Protein AF-A0A2H5DW37-F1 (afdb_monomer)

Mean predicted aligned error: 11.39 Å

Structure (mmCIF, N/CA/C/O backbone):
data_AF-A0A2H5DW37-F1
#
_entry.id   AF-A0A2H5DW37-F1
#
loop_
_atom_site.group_PDB
_atom_site.id
_atom_site.type_symbol
_atom_site.label_atom_id
_atom_site.label_alt_id
_atom_site.label_comp_id
_atom_site.label_asym_id
_atom_site.label_entity_id
_atom_site.label_seq_id
_atom_site.pdbx_PDB_ins_code
_atom_site.Cartn_x
_atom_site.Cartn_y
_atom_site.Cartn_z
_atom_site.occupancy
_atom_site.B_iso_or_equiv
_atom_site.auth_seq_id
_atom_site.auth_comp_id
_atom_site.auth_asym_id
_atom_site.auth_atom_id
_atom_site.pdbx_PDB_model_num
ATOM 1 N N . MET A 1 1 ? -8.366 -35.585 32.667 1.00 35.00 1 MET A N 1
ATOM 2 C CA . MET A 1 1 ? -6.962 -35.376 32.247 1.00 35.00 1 MET A CA 1
ATOM 3 C C . MET A 1 1 ? -6.955 -34.537 30.977 1.00 35.00 1 MET A C 1
ATOM 5 O O . MET A 1 1 ? -7.855 -34.702 30.165 1.00 35.00 1 MET A O 1
ATOM 9 N N . ALA A 1 2 ? -6.031 -33.582 30.880 1.00 37.28 2 ALA A N 1
ATOM 10 C CA . ALA A 1 2 ? -6.055 -32.453 29.951 1.00 37.28 2 ALA A CA 1
ATOM 11 C C . ALA A 1 2 ? -5.085 -32.602 28.758 1.00 37.28 2 ALA A C 1
ATOM 13 O O . ALA A 1 2 ? -3.970 -33.076 28.945 1.00 37.28 2 ALA A O 1
ATOM 14 N N . GLY A 1 3 ? -5.498 -32.060 27.600 1.00 38.22 3 GLY A N 1
ATOM 15 C CA . GLY A 1 3 ? -4.658 -31.397 26.581 1.00 38.22 3 GLY A CA 1
ATOM 16 C C . GLY A 1 3 ? -4.271 -32.194 25.316 1.00 38.22 3 GLY A C 1
ATOM 17 O O . GLY A 1 3 ? -4.272 -33.421 25.363 1.00 38.22 3 GLY A O 1
ATOM 18 N N . PRO A 1 4 ? -3.878 -31.526 24.199 1.00 44.66 4 PRO A N 1
ATOM 19 C CA . PRO A 1 4 ? -3.840 -30.076 23.948 1.00 44.66 4 PRO A CA 1
ATOM 20 C C . PRO A 1 4 ? -4.643 -29.606 22.709 1.00 44.66 4 PRO A C 1
ATOM 22 O O . PRO A 1 4 ? -4.903 -30.342 21.758 1.00 44.66 4 PRO A O 1
ATOM 25 N N . GLY A 1 5 ? -5.031 -28.328 22.743 1.00 39.31 5 GLY A N 1
ATOM 26 C CA . GLY A 1 5 ? -5.801 -27.643 21.710 1.00 39.31 5 GLY A CA 1
ATOM 27 C C . GLY A 1 5 ? -5.017 -27.359 20.428 1.00 39.31 5 GLY A C 1
ATOM 28 O O . GLY A 1 5 ? -3.868 -26.924 20.454 1.00 39.31 5 GLY A O 1
ATOM 29 N N . ARG A 1 6 ? -5.687 -27.551 19.290 1.00 39.88 6 ARG A N 1
ATOM 30 C CA . ARG A 1 6 ? -5.244 -27.054 17.985 1.00 39.88 6 ARG A CA 1
ATOM 31 C C . ARG A 1 6 ? -5.698 -25.604 17.842 1.00 39.88 6 ARG A C 1
ATOM 33 O O . ARG A 1 6 ? -6.823 -25.332 17.434 1.00 39.88 6 ARG A O 1
ATOM 40 N N . GLY A 1 7 ? -4.822 -24.689 18.251 1.00 36.25 7 GLY A N 1
ATOM 41 C CA . GLY A 1 7 ? -4.940 -23.267 17.947 1.00 36.25 7 GLY A CA 1
ATOM 42 C C . GLY A 1 7 ? -4.937 -23.052 16.434 1.00 36.25 7 GLY A C 1
ATOM 43 O O . GLY A 1 7 ? -4.121 -23.633 15.721 1.00 36.25 7 GLY A O 1
ATOM 44 N N . GLY A 1 8 ? -5.902 -22.263 15.964 1.00 38.03 8 GLY A N 1
ATOM 45 C CA . GLY A 1 8 ? -6.106 -21.942 14.559 1.00 38.03 8 GLY A CA 1
ATOM 46 C C . GLY A 1 8 ? -4.859 -21.346 13.917 1.00 38.03 8 GLY A C 1
ATOM 47 O O . GLY A 1 8 ? -4.285 -20.383 14.424 1.00 38.03 8 GLY A O 1
ATOM 48 N N . GLY A 1 9 ? -4.477 -21.926 12.781 1.00 40.41 9 GLY A N 1
ATOM 49 C CA . GLY A 1 9 ? -3.470 -21.388 11.885 1.00 40.41 9 GLY A CA 1
ATOM 50 C C . GLY A 1 9 ? -3.943 -20.063 11.305 1.00 40.41 9 GLY A C 1
ATOM 51 O O . GLY A 1 9 ? -4.565 -20.024 10.247 1.00 40.41 9 GLY A O 1
ATOM 52 N N . TYR A 1 10 ? -3.633 -18.967 11.993 1.00 43.62 10 TYR A N 1
ATOM 53 C CA . TYR A 1 10 ? -3.451 -17.707 11.298 1.00 43.62 10 TYR A CA 1
ATOM 54 C C . TYR A 1 10 ? -2.160 -17.859 10.511 1.00 43.62 10 TYR A C 1
ATOM 56 O O . TYR A 1 10 ? -1.079 -17.831 11.088 1.00 43.62 10 TYR A O 1
ATOM 64 N N . LEU A 1 11 ? -2.334 -18.145 9.219 1.00 38.72 11 LEU A N 1
ATOM 65 C CA . LEU A 1 11 ? -1.384 -17.913 8.140 1.00 38.72 11 LEU A CA 1
ATOM 66 C C . LEU A 1 11 ? -0.176 -17.112 8.621 1.00 38.72 11 LEU A C 1
ATOM 68 O O . LEU A 1 11 ? -0.267 -15.901 8.836 1.00 38.72 11 LEU A O 1
ATOM 72 N N . ASP A 1 12 ? 0.939 -17.815 8.766 1.00 40.75 12 ASP A N 1
ATOM 73 C CA . ASP A 1 12 ? 2.253 -17.231 8.963 1.00 40.75 12 ASP A CA 1
ATOM 74 C C . ASP A 1 12 ? 2.656 -16.580 7.629 1.00 40.75 12 ASP A C 1
ATOM 76 O O . ASP A 1 12 ? 3.515 -17.057 6.889 1.00 40.75 12 ASP A O 1
ATOM 80 N N . VAL A 1 13 ? 1.942 -15.514 7.240 1.00 45.75 13 VAL A N 1
ATOM 81 C CA . VAL A 1 13 ? 2.363 -14.621 6.163 1.00 45.75 13 VAL A CA 1
ATOM 82 C C . VAL A 1 13 ? 3.530 -13.846 6.740 1.00 45.75 13 VAL A C 1
ATOM 84 O O . VAL A 1 13 ? 3.374 -12.700 7.151 1.00 45.75 13 VAL A O 1
ATOM 87 N N . TYR A 1 14 ? 4.690 -14.493 6.834 1.00 43.00 14 TYR A N 1
ATOM 88 C CA . TYR A 1 14 ? 5.939 -13.804 7.092 1.00 43.00 14 TYR A CA 1
ATOM 89 C C . TYR 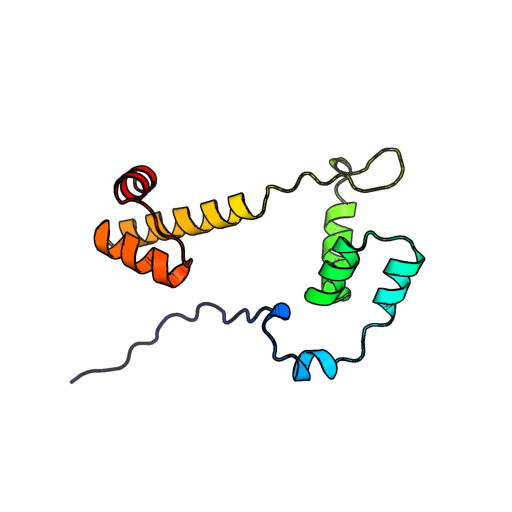A 1 14 ? 6.150 -12.865 5.909 1.00 43.00 14 TYR A C 1
ATOM 91 O O . TYR A 1 14 ? 6.418 -13.327 4.795 1.00 43.00 14 TYR A O 1
ATOM 99 N N . PRO A 1 15 ? 5.987 -11.545 6.094 1.00 51.22 15 PRO A N 1
ATOM 100 C CA . PRO A 1 15 ? 6.248 -10.619 5.016 1.00 51.22 15 PRO A CA 1
ATOM 101 C C . PRO A 1 15 ? 7.724 -10.765 4.654 1.00 51.22 15 PRO A C 1
ATOM 103 O O . PRO A 1 15 ? 8.568 -10.853 5.547 1.00 51.22 15 PRO A O 1
ATOM 106 N N . VAL A 1 16 ? 8.061 -10.747 3.366 1.00 51.56 16 VAL A N 1
ATOM 107 C CA . VAL A 1 16 ? 9.462 -10.756 2.901 1.00 51.56 16 VAL A CA 1
ATOM 108 C C . VAL A 1 16 ? 10.279 -9.645 3.586 1.00 51.56 16 VAL A C 1
ATOM 110 O O . VAL A 1 16 ? 11.454 -9.829 3.902 1.00 51.56 16 VAL A O 1
ATOM 113 N N . SER A 1 17 ? 9.625 -8.536 3.945 1.00 51.75 17 SER A N 1
ATOM 114 C CA . SER A 1 17 ? 10.201 -7.431 4.716 1.00 51.75 17 SER A CA 1
ATOM 115 C C . SER A 1 17 ? 10.666 -7.807 6.134 1.00 51.75 17 SER A C 1
ATOM 117 O O . SER A 1 17 ? 11.527 -7.118 6.682 1.00 51.75 17 SER A O 1
ATOM 119 N N . LYS A 1 18 ? 10.178 -8.911 6.716 1.00 49.00 18 LYS A N 1
ATOM 120 C CA . LYS A 1 18 ? 10.567 -9.436 8.040 1.00 49.00 18 LYS A CA 1
ATOM 121 C C . LYS A 1 18 ? 11.591 -10.576 8.001 1.00 49.00 18 LYS A C 1
ATOM 123 O O . LYS A 1 18 ? 11.912 -11.123 9.052 1.00 49.00 18 LYS A O 1
ATOM 128 N N . LEU A 1 19 ? 12.109 -10.940 6.827 1.00 58.28 19 LEU A N 1
ATOM 129 C CA . LEU A 1 19 ? 13.210 -11.901 6.740 1.00 58.28 19 LEU A CA 1
ATOM 130 C C . LEU A 1 19 ? 14.510 -11.307 7.324 1.00 58.28 19 LEU A C 1
ATOM 132 O O . LEU A 1 19 ? 14.727 -10.098 7.171 1.00 58.28 19 LEU A O 1
ATOM 136 N N . PRO A 1 20 ? 15.379 -12.132 7.944 1.00 57.28 20 PRO A N 1
ATOM 137 C CA . PRO A 1 20 ? 16.706 -11.714 8.388 1.00 57.28 20 PRO A CA 1
ATOM 138 C C . PRO A 1 20 ? 17.520 -11.126 7.232 1.00 57.28 20 PRO A C 1
ATOM 140 O O . PRO A 1 20 ? 17.427 -11.594 6.092 1.00 57.28 20 PRO A O 1
ATOM 143 N N . ASP A 1 21 ? 18.329 -10.106 7.512 1.00 56.94 21 ASP A N 1
ATOM 144 C CA . ASP A 1 21 ? 19.073 -9.377 6.481 1.00 56.94 21 ASP A CA 1
ATOM 145 C C . ASP A 1 21 ? 20.043 -10.278 5.701 1.00 56.94 21 ASP A C 1
ATOM 147 O O . ASP A 1 21 ? 20.241 -10.057 4.509 1.00 56.94 21 ASP A O 1
ATOM 151 N N . GLU A 1 22 ? 20.579 -11.343 6.307 1.00 53.16 22 GLU A N 1
ATOM 152 C CA . GLU A 1 22 ? 21.368 -12.360 5.593 1.00 53.16 22 GLU A CA 1
ATOM 153 C C . GLU A 1 22 ? 20.576 -13.108 4.503 1.00 53.16 22 GLU A C 1
ATOM 155 O O . GLU A 1 22 ? 21.095 -13.340 3.410 1.00 53.16 22 GLU A O 1
ATOM 160 N N . ALA A 1 23 ? 19.298 -13.419 4.740 1.00 55.06 23 ALA A N 1
ATOM 161 C CA . ALA A 1 23 ? 18.433 -14.074 3.756 1.00 55.06 23 ALA A CA 1
ATOM 162 C C . ALA A 1 23 ? 18.024 -13.122 2.617 1.00 55.06 23 ALA A C 1
ATOM 164 O O . ALA A 1 23 ? 17.782 -13.564 1.494 1.00 55.06 23 ALA A O 1
ATOM 165 N N . LYS A 1 24 ? 17.981 -11.809 2.887 1.00 54.41 24 LYS A N 1
ATOM 166 C CA . LYS A 1 24 ? 17.777 -10.764 1.869 1.00 54.41 24 LYS A CA 1
ATOM 167 C C . LYS A 1 24 ? 19.048 -10.499 1.056 1.00 54.41 24 LYS A C 1
ATOM 169 O O . LYS A 1 24 ? 18.957 -10.306 -0.151 1.00 54.41 24 LYS A O 1
ATOM 174 N N . ARG A 1 25 ? 20.223 -10.522 1.699 1.00 51.81 25 ARG A N 1
ATOM 175 C CA . ARG A 1 25 ? 21.543 -10.290 1.078 1.00 51.81 25 ARG A CA 1
ATOM 176 C C . ARG A 1 25 ? 21.965 -11.401 0.118 1.00 51.81 25 ARG A C 1
ATOM 178 O O . ARG A 1 25 ? 22.639 -11.110 -0.860 1.00 51.81 25 ARG A O 1
ATOM 185 N N . ASN A 1 26 ? 21.538 -12.641 0.366 1.00 52.50 26 ASN A N 1
ATOM 186 C CA . ASN A 1 26 ? 21.834 -13.785 -0.505 1.00 52.50 26 ASN A CA 1
ATOM 187 C C . ASN A 1 26 ? 20.872 -13.934 -1.694 1.00 52.50 26 ASN A C 1
ATOM 189 O O . ASN A 1 26 ? 21.027 -14.855 -2.496 1.00 52.50 26 ASN A O 1
ATOM 193 N N . ARG A 1 27 ? 19.877 -13.049 -1.842 1.00 61.06 27 ARG A N 1
ATOM 194 C CA . ARG A 1 27 ? 19.075 -13.005 -3.065 1.00 61.06 27 ARG A CA 1
ATOM 195 C C . ARG A 1 27 ? 19.851 -12.251 -4.130 1.00 61.06 27 ARG A C 1
ATOM 197 O O . ARG A 1 27 ? 20.148 -11.069 -3.971 1.00 61.06 27 ARG A O 1
ATOM 204 N N . VAL A 1 28 ? 20.133 -12.937 -5.234 1.00 65.81 28 VAL A N 1
ATOM 205 C CA . VAL A 1 28 ? 20.533 -12.283 -6.480 1.00 65.81 28 VAL A CA 1
ATOM 206 C C . VAL A 1 28 ? 19.478 -11.219 -6.775 1.00 65.81 28 VAL A C 1
ATOM 208 O O . VAL A 1 28 ? 18.297 -11.532 -6.930 1.00 65.81 28 VAL A O 1
ATOM 211 N N . ARG A 1 29 ? 19.894 -9.951 -6.746 1.00 71.69 29 ARG A N 1
ATOM 212 C CA . ARG A 1 29 ? 19.020 -8.815 -7.036 1.00 71.69 29 ARG A CA 1
ATOM 213 C C . ARG A 1 29 ? 18.460 -8.997 -8.443 1.00 71.69 29 ARG A C 1
ATOM 215 O O . ARG A 1 29 ? 19.231 -9.183 -9.379 1.00 71.69 29 ARG A O 1
ATOM 222 N N . ASP A 1 30 ? 17.137 -8.950 -8.574 1.00 82.50 30 ASP A N 1
ATOM 223 C CA . ASP A 1 30 ? 16.478 -9.104 -9.870 1.00 82.50 30 ASP A CA 1
ATOM 224 C C . ASP A 1 30 ? 16.927 -7.968 -10.810 1.00 82.50 30 ASP A C 1
ATOM 226 O O . ASP A 1 30 ? 16.712 -6.798 -10.469 1.00 82.50 30 ASP A O 1
ATOM 230 N N . PRO A 1 31 ? 17.558 -8.272 -11.961 1.00 88.62 31 PRO A N 1
ATOM 231 C CA . PRO A 1 31 ? 18.057 -7.250 -12.880 1.00 88.62 31 PRO A CA 1
ATOM 232 C C . PRO A 1 31 ? 16.935 -6.362 -13.435 1.00 88.62 31 PRO A C 1
ATOM 234 O O . PRO A 1 31 ? 17.177 -5.197 -13.747 1.00 88.62 31 PRO A O 1
ATOM 237 N N . ARG A 1 32 ? 15.682 -6.839 -13.460 1.00 90.56 32 ARG A N 1
ATOM 238 C CA . ARG A 1 32 ? 14.521 -6.051 -13.907 1.00 90.56 32 ARG A CA 1
ATOM 239 C C . ARG A 1 32 ? 14.229 -4.855 -12.991 1.00 90.56 32 ARG A C 1
ATOM 241 O O . ARG A 1 32 ? 13.563 -3.906 -13.394 1.00 90.56 32 ARG A O 1
ATOM 248 N N . LEU A 1 33 ? 14.755 -4.839 -11.761 1.00 90.19 33 LEU A N 1
ATOM 249 C CA . LEU A 1 33 ? 14.683 -3.653 -10.898 1.00 90.19 33 LEU A CA 1
ATOM 250 C C . LEU A 1 33 ? 15.490 -2.474 -11.463 1.00 90.19 33 LEU A C 1
ATOM 252 O O . LEU A 1 33 ? 15.147 -1.322 -11.193 1.00 90.19 33 LEU A O 1
ATOM 256 N N . ASP A 1 34 ? 16.549 -2.740 -12.233 1.00 91.12 34 ASP A N 1
ATOM 257 C CA . ASP A 1 34 ? 17.317 -1.693 -12.912 1.00 91.12 34 ASP A CA 1
ATOM 258 C C . ASP A 1 34 ? 16.565 -1.136 -14.124 1.00 91.12 34 ASP A C 1
ATOM 260 O O . ASP A 1 34 ? 16.636 0.067 -14.378 1.00 91.12 34 ASP A O 1
ATOM 264 N N . GLU A 1 35 ? 15.755 -1.957 -14.797 1.00 94.25 35 GLU A N 1
ATOM 265 C CA . GLU A 1 35 ? 14.862 -1.509 -15.873 1.00 94.25 35 GLU A CA 1
ATOM 266 C C . GLU A 1 35 ? 13.843 -0.479 -15.359 1.00 94.25 35 GLU A C 1
ATOM 268 O O . GLU A 1 35 ? 13.674 0.575 -15.974 1.00 94.25 35 GLU A O 1
ATOM 273 N N . LEU A 1 36 ? 13.243 -0.711 -14.179 1.00 93.38 36 LEU A N 1
ATOM 274 C CA . LEU A 1 36 ? 12.332 0.257 -13.546 1.00 93.38 36 LEU A CA 1
ATOM 275 C C . LEU A 1 36 ? 13.013 1.611 -13.308 1.00 93.38 36 LEU A C 1
ATOM 277 O O . LEU A 1 36 ? 12.412 2.669 -13.498 1.00 93.38 36 LEU A O 1
ATOM 281 N N . ARG A 1 37 ? 14.282 1.603 -12.894 1.00 92.00 37 ARG A N 1
ATOM 282 C CA . ARG A 1 37 ? 15.043 2.842 -12.716 1.00 92.00 37 ARG A CA 1
ATOM 283 C C . ARG A 1 37 ? 15.329 3.514 -14.055 1.00 92.00 37 ARG A C 1
ATOM 285 O O . ARG A 1 37 ? 15.142 4.724 -14.159 1.00 92.00 37 ARG A O 1
ATOM 292 N N . ALA A 1 38 ? 15.770 2.749 -15.052 1.00 94.69 38 ALA A N 1
ATOM 293 C CA . ALA A 1 38 ? 16.102 3.258 -16.379 1.00 94.69 38 ALA A CA 1
ATOM 294 C C . ALA A 1 38 ? 14.894 3.910 -17.070 1.00 94.69 38 ALA A C 1
ATOM 296 O O . ALA A 1 38 ? 15.045 4.944 -17.714 1.00 94.69 38 ALA A O 1
ATOM 297 N N . MET A 1 39 ? 13.689 3.369 -16.869 1.00 93.25 39 MET A N 1
ATOM 298 C CA . MET A 1 39 ? 12.449 3.941 -17.405 1.00 93.25 39 MET A CA 1
ATOM 299 C C . MET A 1 39 ? 11.899 5.137 -16.605 1.00 93.25 39 MET A C 1
ATOM 301 O O . MET A 1 39 ? 10.824 5.643 -16.917 1.00 93.25 39 MET A O 1
ATOM 305 N N . GLY A 1 40 ? 12.590 5.575 -15.548 1.00 91.50 40 GLY A N 1
ATOM 306 C CA . GLY A 1 40 ? 12.167 6.715 -14.731 1.00 91.50 40 GLY A CA 1
ATOM 30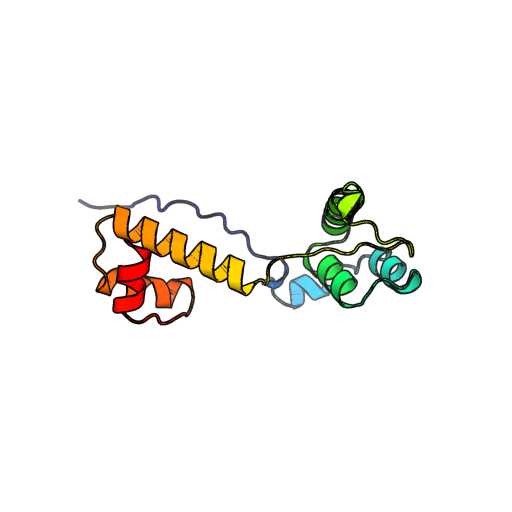7 C C . GLY A 1 40 ? 11.047 6.413 -13.729 1.00 91.50 40 GLY A C 1
ATOM 308 O O . GLY A 1 40 ? 10.388 7.342 -13.261 1.00 91.50 40 GLY A O 1
ATOM 309 N N . MET A 1 41 ? 10.823 5.145 -13.356 1.00 93.56 41 MET A N 1
ATOM 310 C CA . MET A 1 41 ? 9.831 4.784 -12.337 1.00 93.56 41 MET A CA 1
ATOM 311 C C . MET A 1 41 ? 10.153 5.472 -11.006 1.00 93.56 41 MET A C 1
ATOM 313 O O . MET A 1 41 ? 11.298 5.475 -10.550 1.00 93.56 41 MET A O 1
ATOM 317 N N . HIS A 1 42 ? 9.141 6.008 -10.326 1.00 92.38 42 HIS A N 1
ATOM 318 C CA . HIS A 1 42 ? 9.343 6.692 -9.050 1.00 92.38 42 HIS A CA 1
ATOM 319 C C . HIS A 1 42 ? 9.944 5.754 -7.981 1.00 92.38 42 HIS A C 1
ATOM 321 O O . HIS A 1 42 ? 9.548 4.593 -7.852 1.00 92.38 42 HIS A O 1
ATOM 327 N N . HIS A 1 43 ? 10.868 6.268 -7.160 1.00 92.69 43 HIS A N 1
ATOM 328 C CA . HIS A 1 43 ? 11.633 5.475 -6.183 1.00 92.69 43 HIS A CA 1
ATOM 329 C C . HIS A 1 43 ? 10.755 4.686 -5.191 1.00 92.69 43 HIS A C 1
ATOM 331 O O . HIS A 1 43 ? 11.118 3.582 -4.787 1.00 92.69 43 HIS A O 1
ATOM 337 N N . CYS A 1 44 ? 9.575 5.206 -4.826 1.00 93.12 44 CYS A N 1
ATOM 338 C CA . CYS A 1 44 ? 8.617 4.476 -3.988 1.00 93.12 44 CYS A CA 1
ATOM 339 C C . CYS A 1 44 ? 8.158 3.160 -4.631 1.00 93.12 44 CYS A C 1
ATOM 341 O O . CYS A 1 44 ? 8.109 2.143 -3.946 1.00 93.12 44 CYS A O 1
ATOM 343 N N . TRP A 1 45 ? 7.855 3.155 -5.933 1.00 94.12 45 TRP A N 1
ATOM 344 C CA . TRP A 1 45 ? 7.418 1.949 -6.641 1.00 94.12 45 TRP A CA 1
ATOM 345 C C . TRP A 1 45 ? 8.566 0.961 -6.846 1.00 94.12 45 TRP A C 1
ATOM 347 O O . TRP A 1 45 ? 8.359 -0.237 -6.678 1.00 94.12 45 TRP A O 1
ATOM 357 N N . GLN A 1 46 ? 9.792 1.449 -7.077 1.00 93.94 46 GLN A N 1
ATOM 358 C CA . GLN A 1 46 ? 10.991 0.596 -7.075 1.00 93.94 46 GLN A CA 1
ATOM 359 C C . GLN A 1 46 ? 11.168 -0.117 -5.721 1.00 93.94 46 GLN A C 1
ATOM 361 O O . GLN A 1 46 ? 11.482 -1.308 -5.672 1.00 93.94 46 GLN A O 1
ATOM 366 N N . LYS A 1 47 ? 10.926 0.592 -4.607 1.00 93.25 47 LYS A N 1
ATOM 367 C CA . LYS A 1 47 ? 10.962 0.001 -3.262 1.00 93.25 47 LYS A CA 1
ATOM 368 C C . LYS A 1 47 ? 9.870 -1.051 -3.084 1.00 93.25 47 LYS A C 1
ATOM 370 O O . LYS A 1 47 ? 10.169 -2.133 -2.598 1.00 93.25 47 LYS A O 1
ATOM 375 N N . VAL A 1 48 ? 8.636 -0.770 -3.512 1.00 94.06 48 VAL A N 1
ATOM 376 C CA . VAL A 1 48 ? 7.544 -1.759 -3.482 1.00 94.06 48 VAL A CA 1
ATOM 377 C C . VAL A 1 48 ? 7.943 -3.015 -4.255 1.00 94.06 48 VAL A C 1
ATOM 379 O O . VAL A 1 48 ? 7.876 -4.100 -3.687 1.00 94.06 48 VAL A O 1
ATOM 382 N N . ALA A 1 49 ? 8.433 -2.872 -5.490 1.00 94.12 49 ALA A N 1
ATOM 383 C CA . ALA A 1 49 ? 8.882 -3.992 -6.316 1.00 94.12 49 ALA A CA 1
ATOM 384 C C . ALA A 1 49 ? 10.006 -4.807 -5.660 1.00 94.12 49 ALA A C 1
ATOM 386 O O . ALA A 1 49 ? 10.017 -6.031 -5.741 1.00 94.12 49 ALA A O 1
ATOM 387 N N . THR A 1 50 ? 10.920 -4.139 -4.954 1.00 91.94 50 THR A N 1
ATOM 388 C CA . THR A 1 50 ? 11.986 -4.807 -4.193 1.00 91.94 50 THR A CA 1
ATOM 389 C C . THR A 1 50 ? 11.427 -5.636 -3.032 1.00 91.94 50 THR A C 1
ATOM 391 O O . THR A 1 50 ? 11.887 -6.750 -2.797 1.00 91.94 50 THR A O 1
ATOM 394 N N . GLU A 1 51 ? 10.429 -5.116 -2.314 1.00 91.94 51 GLU A N 1
ATOM 395 C CA . GLU A 1 51 ? 9.849 -5.774 -1.134 1.00 91.94 51 GLU A CA 1
ATOM 396 C C . GLU A 1 51 ? 8.948 -6.962 -1.495 1.00 91.94 51 GLU A C 1
ATOM 398 O O . GLU A 1 51 ? 8.981 -7.988 -0.816 1.00 91.94 51 GLU A O 1
ATOM 403 N N . ILE A 1 52 ? 8.134 -6.836 -2.549 1.00 90.12 52 ILE A N 1
ATOM 404 C CA . ILE A 1 52 ? 7.170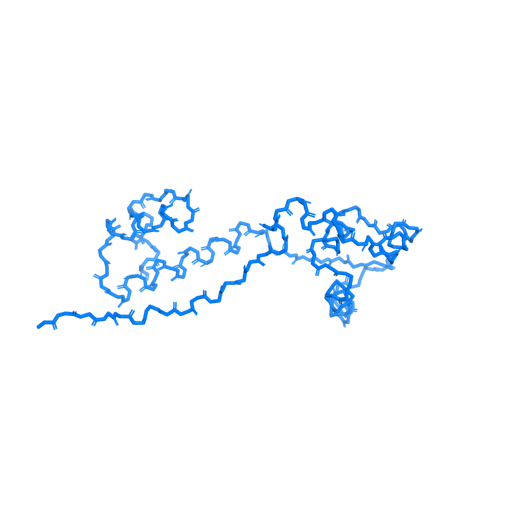 -7.879 -2.948 1.00 90.12 52 ILE A CA 1
ATOM 405 C C . ILE A 1 52 ? 7.707 -8.812 -4.042 1.00 90.12 52 ILE A C 1
ATOM 407 O O . ILE A 1 52 ? 7.116 -9.860 -4.292 1.00 90.12 52 ILE A O 1
ATOM 411 N N . GLY A 1 53 ? 8.833 -8.456 -4.665 1.00 90.81 53 GLY A N 1
ATOM 412 C CA . GLY A 1 53 ? 9.398 -9.140 -5.826 1.00 90.81 53 GLY A CA 1
ATOM 413 C C . GLY A 1 53 ? 8.813 -8.643 -7.152 1.00 90.81 53 GLY A C 1
ATOM 414 O O . GLY A 1 53 ? 7.661 -8.208 -7.228 1.00 90.81 53 GLY A O 1
ATOM 415 N N . MET A 1 54 ? 9.612 -8.733 -8.219 1.00 92.75 54 MET A N 1
ATOM 416 C CA . MET A 1 54 ? 9.249 -8.203 -9.538 1.00 92.75 54 MET A CA 1
ATOM 417 C C . MET A 1 54 ? 7.995 -8.846 -10.128 1.00 92.75 54 MET A C 1
ATOM 419 O O . MET A 1 54 ? 7.158 -8.136 -10.674 1.00 92.75 54 MET A O 1
ATOM 423 N N . ASP A 1 55 ? 7.807 -10.158 -9.986 1.00 91.38 55 ASP A N 1
ATOM 424 C CA . ASP A 1 55 ? 6.652 -10.831 -10.596 1.00 91.38 55 ASP A CA 1
ATOM 425 C C . ASP A 1 55 ? 5.329 -10.391 -9.953 1.00 91.38 55 ASP A C 1
ATOM 427 O O . ASP A 1 55 ? 4.370 -10.063 -10.653 1.00 91.38 55 ASP A O 1
ATOM 431 N N . ALA A 1 56 ? 5.289 -10.295 -8.619 1.00 93.44 56 ALA A N 1
ATOM 432 C CA . ALA A 1 56 ? 4.122 -9.788 -7.899 1.00 93.44 56 ALA A CA 1
ATOM 433 C C . ALA A 1 56 ? 3.858 -8.310 -8.228 1.00 93.44 56 ALA A C 1
ATOM 435 O O . ALA A 1 56 ? 2.706 -7.907 -8.397 1.00 93.44 56 ALA A O 1
ATOM 436 N N . PHE A 1 57 ? 4.922 -7.515 -8.370 1.00 95.94 57 PHE A N 1
ATOM 437 C CA . PHE A 1 57 ? 4.818 -6.123 -8.791 1.00 95.94 57 PHE A CA 1
ATOM 438 C C . PHE A 1 57 ? 4.245 -5.976 -10.201 1.00 95.94 57 PHE A C 1
ATOM 440 O O . PHE A 1 57 ? 3.343 -5.166 -10.385 1.00 95.94 57 PHE A O 1
ATOM 447 N N . LEU A 1 58 ? 4.695 -6.770 -11.176 1.00 95.38 58 LEU A N 1
ATOM 448 C CA . LEU A 1 58 ? 4.173 -6.728 -12.547 1.00 95.38 58 LEU A CA 1
ATOM 449 C C . LEU A 1 58 ? 2.700 -7.142 -12.611 1.00 95.38 58 LEU A C 1
ATOM 451 O O . LEU A 1 58 ? 1.919 -6.512 -13.322 1.00 95.38 58 LEU A O 1
ATOM 455 N N . VAL A 1 59 ? 2.296 -8.162 -11.844 1.00 97.69 59 VAL A N 1
ATOM 456 C CA . VAL A 1 59 ? 0.881 -8.553 -11.741 1.00 97.69 59 VAL A CA 1
ATOM 457 C C . VAL A 1 59 ? 0.049 -7.413 -11.157 1.00 97.69 59 VAL A C 1
ATOM 459 O O . VAL A 1 59 ? -0.964 -7.047 -11.748 1.00 97.69 59 VAL A O 1
ATOM 462 N N . MET A 1 60 ? 0.483 -6.829 -10.035 1.00 96.44 60 MET A N 1
ATOM 463 C CA . MET A 1 60 ? -0.191 -5.684 -9.420 1.00 96.44 60 MET A CA 1
ATOM 464 C C . MET A 1 60 ? -0.275 -4.507 -10.394 1.00 96.44 60 MET A C 1
ATOM 466 O O . MET A 1 60 ? -1.351 -3.955 -10.586 1.00 96.44 60 MET A O 1
ATOM 470 N N . TRP A 1 61 ? 0.838 -4.131 -11.021 1.00 95.19 61 TRP A N 1
ATOM 471 C CA . TRP A 1 61 ? 0.888 -2.990 -11.925 1.00 95.19 61 TRP A CA 1
ATOM 472 C C . TRP A 1 61 ? -0.037 -3.190 -13.125 1.00 95.19 61 TRP A C 1
ATOM 474 O O . TRP A 1 61 ? -0.805 -2.288 -13.427 1.00 95.19 61 TRP A O 1
ATOM 484 N N . ARG A 1 62 ? -0.080 -4.388 -13.720 1.00 95.69 62 ARG A N 1
ATOM 485 C CA . ARG A 1 62 ? -1.021 -4.704 -14.805 1.00 95.69 62 ARG A CA 1
ATOM 486 C C . ARG A 1 62 ? -2.488 -4.601 -14.378 1.00 95.69 62 ARG A C 1
ATOM 488 O O . ARG A 1 62 ? -3.308 -4.162 -15.171 1.00 95.69 62 ARG A O 1
ATOM 495 N N . ILE A 1 63 ? -2.826 -5.000 -13.150 1.00 95.62 63 ILE A N 1
ATOM 496 C CA . ILE A 1 63 ? -4.190 -4.835 -12.618 1.00 95.62 63 ILE A CA 1
ATOM 497 C C . ILE A 1 63 ? -4.530 -3.347 -12.489 1.00 95.62 63 ILE A C 1
ATOM 499 O O . ILE A 1 63 ? -5.617 -2.941 -12.873 1.00 95.62 63 ILE A O 1
ATOM 503 N N . LEU A 1 64 ? -3.602 -2.538 -11.968 1.00 93.81 64 LEU A N 1
ATOM 504 C CA . LEU A 1 64 ? -3.813 -1.097 -11.815 1.00 93.81 64 LEU A CA 1
ATOM 505 C C . LEU A 1 64 ? -3.892 -0.378 -13.170 1.00 93.81 64 LEU A C 1
ATOM 507 O O . LEU A 1 64 ? -4.676 0.548 -13.325 1.00 93.81 64 LEU A O 1
ATOM 511 N N . ASP A 1 65 ? -3.086 -0.803 -14.138 1.00 93.75 65 ASP A N 1
ATOM 512 C CA . ASP A 1 65 ? -3.033 -0.227 -15.481 1.00 93.75 65 ASP A CA 1
ATOM 513 C C . ASP A 1 65 ? -4.253 -0.594 -16.335 1.00 93.75 65 ASP A C 1
ATOM 515 O O . ASP A 1 65 ? -4.626 0.157 -17.223 1.00 93.75 65 ASP A O 1
ATOM 519 N N . ALA A 1 66 ? -4.934 -1.704 -16.046 1.00 95.12 66 ALA A N 1
ATOM 520 C CA . ALA A 1 66 ? -6.174 -2.063 -16.735 1.00 95.12 66 ALA A CA 1
ATOM 521 C C . ALA A 1 66 ? -7.360 -1.138 -16.384 1.00 95.12 66 ALA A C 1
ATOM 523 O O . ALA A 1 66 ? -8.359 -1.120 -17.099 1.00 95.12 66 ALA A O 1
ATOM 524 N N . GLU A 1 67 ? -7.265 -0.377 -15.292 1.00 94.25 67 GLU A N 1
ATOM 525 C CA . GLU A 1 67 ? -8.321 0.523 -14.831 1.00 94.25 67 GLU A CA 1
ATOM 526 C C . GLU A 1 67 ? -8.183 1.906 -15.486 1.00 94.25 67 GLU A C 1
ATOM 528 O O . GLU A 1 67 ? -7.495 2.793 -14.975 1.00 94.25 67 GLU A O 1
ATOM 533 N N . GLU A 1 68 ? -8.888 2.113 -16.603 1.00 91.19 68 GLU A N 1
ATOM 534 C CA . GLU A 1 68 ? -8.839 3.355 -17.399 1.00 91.19 68 GLU A CA 1
ATOM 535 C C . GLU A 1 68 ? -9.139 4.620 -16.577 1.00 91.19 68 GLU A C 1
ATOM 537 O O . GLU A 1 68 ? -8.586 5.686 -16.833 1.00 91.19 68 GLU A O 1
ATOM 542 N N . GLN A 1 69 ? -9.971 4.511 -15.536 1.00 92.12 69 GLN A N 1
ATOM 543 C CA . GLN A 1 69 ? -10.292 5.624 -14.634 1.00 92.12 69 GLN A CA 1
ATOM 544 C C . GLN A 1 69 ? -9.070 6.208 -13.902 1.00 92.12 69 GLN A C 1
ATOM 546 O O . GLN A 1 69 ? -9.148 7.313 -13.368 1.00 92.12 69 GLN A O 1
ATOM 551 N N . TRP A 1 70 ? -7.962 5.465 -13.822 1.00 92.19 70 TRP A N 1
ATOM 552 C CA . TRP A 1 70 ? -6.714 5.926 -13.212 1.00 92.19 70 TRP A CA 1
ATOM 553 C C . TRP A 1 70 ? -5.715 6.440 -14.242 1.00 92.19 70 TRP A C 1
ATOM 555 O O . TRP A 1 70 ? -4.633 6.880 -13.861 1.00 92.19 70 TRP A O 1
ATOM 565 N N . HIS A 1 71 ? -6.042 6.416 -15.533 1.00 93.06 71 HIS A N 1
ATOM 566 C CA . HIS A 1 71 ? -5.153 6.925 -16.568 1.00 93.06 71 HIS A CA 1
ATOM 567 C C . HIS A 1 71 ? -5.158 8.447 -16.560 1.00 93.06 71 HIS A C 1
ATOM 569 O O . HIS A 1 71 ? -6.167 9.108 -16.800 1.00 93.06 71 HIS A O 1
ATOM 575 N N . HIS A 1 72 ? -3.989 9.019 -16.317 1.00 91.69 72 HIS A N 1
ATOM 576 C CA . HIS A 1 72 ? -3.768 10.443 -16.452 1.00 91.69 72 HIS A CA 1
ATOM 577 C C . HIS A 1 72 ? -3.419 10.774 -17.909 1.00 91.69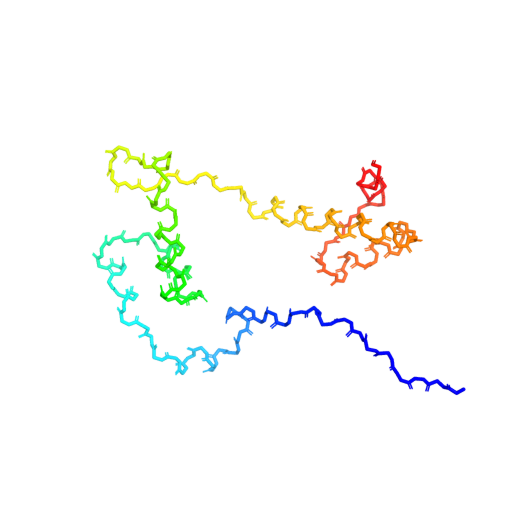 72 HIS A C 1
ATOM 579 O O . HIS A 1 72 ? -2.602 10.100 -18.538 1.00 91.69 72 HIS A O 1
ATOM 585 N N . SER A 1 73 ? -3.945 11.886 -18.428 1.00 87.75 73 SER A N 1
ATOM 586 C CA . SER A 1 73 ? -3.777 12.332 -19.827 1.00 87.75 73 SER A CA 1
ATOM 587 C C . SER A 1 73 ? -2.325 12.524 -20.289 1.00 87.75 73 SER A C 1
ATOM 589 O O . SER A 1 73 ? -2.049 12.584 -21.483 1.00 87.75 73 SER A O 1
ATOM 591 N N . LYS A 1 74 ? -1.381 12.610 -19.347 1.00 87.62 74 LYS A N 1
ATOM 592 C CA . LYS A 1 74 ? 0.068 12.704 -19.600 1.00 87.62 74 LYS A CA 1
ATOM 593 C C . LYS A 1 74 ? 0.787 11.343 -19.631 1.00 87.62 74 LYS A C 1
ATOM 595 O O . LYS A 1 74 ? 2.013 11.326 -19.613 1.00 87.62 74 LYS A O 1
ATOM 600 N N . GLY A 1 75 ? 0.052 10.228 -19.654 1.00 79.94 75 GLY A N 1
ATOM 601 C CA . GLY A 1 75 ? 0.608 8.879 -19.824 1.00 79.94 75 GLY A CA 1
ATOM 602 C C . GLY A 1 75 ? 1.079 8.191 -18.537 1.00 79.94 75 GLY A C 1
ATOM 603 O O . GLY A 1 75 ? 1.980 7.362 -18.593 1.00 79.94 75 GLY A O 1
ATOM 604 N N . GLY A 1 76 ? 0.512 8.539 -17.376 1.00 87.81 76 GLY A N 1
ATOM 605 C CA . GLY A 1 76 ? 0.817 7.894 -16.089 1.00 87.81 76 GLY A CA 1
ATOM 606 C C . GLY A 1 76 ? -0.446 7.459 -15.345 1.00 87.81 76 GLY A C 1
ATOM 607 O O . GLY A 1 76 ? -1.547 7.786 -15.773 1.00 87.81 76 GLY A O 1
ATOM 608 N N . LEU A 1 77 ? -0.290 6.759 -14.216 1.00 91.25 77 LEU A N 1
ATOM 609 C CA . 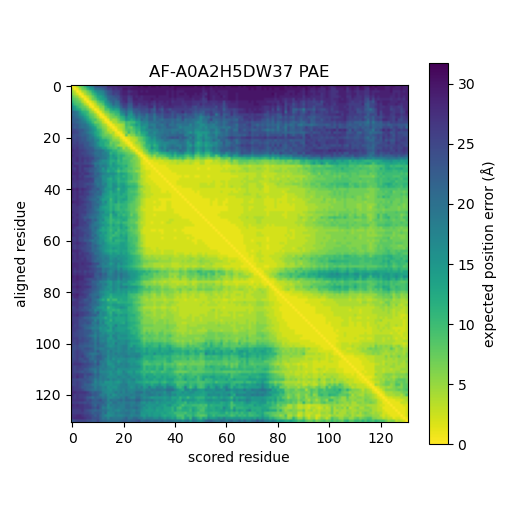LEU A 1 77 ? -1.411 6.362 -13.354 1.00 91.25 77 LEU A CA 1
ATOM 610 C C . LEU A 1 77 ? -1.592 7.334 -12.179 1.00 91.25 77 LEU A C 1
ATOM 612 O O . LEU A 1 77 ? -0.657 7.566 -11.408 1.00 91.25 77 LEU A O 1
ATOM 616 N N . GLU A 1 78 ? -2.805 7.854 -12.001 1.00 90.88 78 GLU A N 1
ATOM 617 C CA . GLU A 1 78 ? -3.216 8.675 -10.862 1.00 90.88 78 GLU A CA 1
ATOM 618 C C . GLU A 1 78 ? -4.132 7.873 -9.929 1.00 90.88 78 GLU A C 1
ATOM 620 O O . GLU A 1 78 ? -5.355 7.830 -10.060 1.00 90.88 78 GLU A O 1
ATOM 625 N N . ILE A 1 79 ? -3.513 7.199 -8.959 1.00 87.69 79 ILE A N 1
ATOM 626 C CA . ILE A 1 79 ? -4.210 6.272 -8.066 1.00 87.69 79 ILE A CA 1
ATOM 627 C C . ILE A 1 79 ? -4.553 6.970 -6.754 1.00 87.69 79 ILE A C 1
ATOM 629 O O . ILE A 1 79 ? -3.675 7.346 -5.973 1.00 87.69 79 ILE A O 1
ATOM 633 N N . THR A 1 80 ? -5.845 7.044 -6.442 1.00 87.81 80 THR A N 1
ATOM 634 C CA . THR A 1 80 ? -6.311 7.510 -5.131 1.00 87.81 80 THR A CA 1
ATOM 635 C C . THR A 1 80 ? -6.449 6.333 -4.166 1.00 87.81 80 THR A C 1
ATOM 637 O O . THR A 1 80 ? -7.526 5.765 -3.987 1.00 87.81 80 THR A O 1
ATOM 640 N N . LEU A 1 81 ? -5.349 5.961 -3.505 1.00 87.94 81 LEU A N 1
ATOM 641 C CA . LEU A 1 81 ? -5.373 4.936 -2.461 1.00 87.94 81 LEU A CA 1
ATOM 642 C C . LEU A 1 81 ? -5.676 5.553 -1.089 1.00 87.94 81 LEU A C 1
ATOM 644 O O . LEU A 1 81 ? -5.081 6.556 -0.680 1.00 87.94 81 LEU A O 1
ATOM 648 N N . ARG A 1 82 ? -6.567 4.921 -0.316 1.00 91.44 82 ARG A N 1
ATOM 649 C CA . ARG A 1 82 ? -6.774 5.313 1.086 1.00 91.44 82 ARG A CA 1
ATOM 650 C C . ARG A 1 82 ? -5.464 5.171 1.860 1.00 91.44 82 ARG A C 1
ATOM 652 O O . ARG A 1 82 ? -4.746 4.184 1.728 1.00 91.44 82 ARG A O 1
ATOM 659 N N . ARG A 1 83 ? -5.180 6.145 2.730 1.00 92.56 83 ARG A N 1
ATOM 660 C CA . ARG A 1 83 ? -3.991 6.110 3.595 1.00 92.56 83 ARG A CA 1
ATOM 661 C C . ARG A 1 83 ? -3.932 4.795 4.374 1.00 92.56 83 ARG A C 1
ATOM 663 O O . ARG A 1 83 ? -4.947 4.363 4.918 1.00 92.56 83 ARG A O 1
ATOM 670 N N . TYR A 1 84 ? -2.733 4.242 4.556 1.00 90.44 84 TYR A N 1
ATOM 671 C CA . TYR A 1 84 ? -2.532 2.993 5.304 1.00 90.44 84 TYR A CA 1
ATOM 672 C C . TYR A 1 84 ? -3.146 3.021 6.719 1.00 90.44 84 TYR A C 1
ATOM 674 O O . TYR A 1 84 ? -3.702 2.027 7.183 1.00 90.44 84 TYR A O 1
ATOM 682 N N . ARG A 1 85 ? -3.169 4.193 7.378 1.00 88.94 85 ARG A N 1
ATOM 683 C CA . ARG A 1 85 ? -3.861 4.388 8.668 1.00 88.94 85 ARG A CA 1
ATOM 684 C C . ARG A 1 85 ? -5.340 3.987 8.633 1.00 88.94 85 ARG A C 1
ATOM 686 O O . ARG A 1 85 ? -5.848 3.487 9.626 1.00 88.94 85 ARG A O 1
ATOM 693 N N . SER A 1 86 ? -6.028 4.196 7.509 1.00 92.50 86 SER A N 1
ATOM 694 C CA . SER A 1 86 ? -7.437 3.833 7.347 1.00 92.50 86 SER A CA 1
ATOM 695 C C . SER A 1 86 ? -7.615 2.319 7.326 1.00 92.50 86 SER A C 1
ATOM 697 O O . SER A 1 86 ? -8.536 1.818 7.961 1.00 92.50 86 SER A O 1
ATOM 699 N N . TYR A 1 87 ? -6.703 1.593 6.673 1.00 90.12 87 TYR A N 1
ATOM 700 C CA . TYR A 1 87 ? -6.682 0.133 6.719 1.00 90.12 87 TYR A CA 1
ATOM 701 C C . TYR A 1 87 ? -6.389 -0.383 8.133 1.00 90.12 87 TYR A C 1
ATOM 703 O O . TYR A 1 87 ? -7.121 -1.235 8.630 1.00 90.12 87 TYR A O 1
ATOM 711 N N . ARG A 1 88 ? -5.396 0.188 8.836 1.00 90.38 88 ARG A N 1
ATOM 712 C CA . ARG A 1 88 ? -5.125 -0.188 10.238 1.00 90.38 88 ARG A CA 1
ATOM 713 C C . ARG A 1 88 ? -6.333 0.053 11.143 1.00 90.38 88 ARG A C 1
ATOM 715 O O . ARG A 1 88 ? -6.698 -0.820 11.920 1.00 90.38 88 ARG A O 1
ATOM 722 N N . MET A 1 89 ? -6.987 1.209 11.006 1.00 88.69 89 MET A N 1
ATOM 723 C CA . MET A 1 89 ? -8.215 1.515 11.745 1.00 88.69 89 MET A CA 1
ATOM 724 C C . MET A 1 89 ? -9.335 0.519 11.432 1.00 88.69 89 MET A C 1
ATOM 726 O O . MET A 1 89 ? -10.034 0.097 12.348 1.00 88.69 89 MET A O 1
ATOM 730 N N . PHE A 1 90 ? -9.499 0.132 10.164 1.00 90.50 90 PHE A N 1
ATOM 731 C CA . PHE A 1 90 ? -10.483 -0.869 9.756 1.00 90.50 90 PHE A CA 1
ATOM 732 C C . PHE A 1 90 ? -10.208 -2.230 10.410 1.00 90.50 90 PHE A C 1
ATOM 734 O O . PHE A 1 90 ? -11.098 -2.769 11.063 1.00 90.50 90 PHE A O 1
ATOM 741 N N . GLN A 1 91 ? -8.971 -2.730 10.320 1.00 91.00 91 GLN A N 1
ATOM 742 C CA . GLN A 1 91 ? -8.559 -4.001 10.931 1.00 91.00 91 GLN A CA 1
ATOM 743 C C . GLN A 1 91 ? -8.749 -4.000 12.449 1.00 91.00 91 GLN A C 1
ATOM 745 O O . GLN A 1 91 ? -9.348 -4.914 13.011 1.00 91.00 91 GLN A O 1
ATOM 750 N N . ARG A 1 92 ? -8.322 -2.926 13.117 1.00 91.06 92 ARG A N 1
ATOM 751 C CA . ARG A 1 92 ? -8.508 -2.762 14.559 1.00 91.06 92 ARG A CA 1
ATOM 752 C C . ARG A 1 92 ? -9.984 -2.778 14.950 1.00 91.06 92 ARG A C 1
ATOM 754 O O . ARG A 1 92 ? -10.366 -3.452 15.901 1.00 91.06 92 ARG A O 1
ATOM 761 N N . ASN A 1 93 ? -10.828 -2.038 14.233 1.00 91.81 93 ASN A N 1
ATOM 762 C CA . ASN A 1 93 ? -12.256 -1.988 14.532 1.00 91.81 93 ASN A CA 1
ATOM 763 C C . ASN A 1 93 ? -12.932 -3.347 14.283 1.00 91.81 93 ASN A C 1
ATOM 765 O O . ASN A 1 93 ? -13.793 -3.743 15.066 1.00 91.81 93 ASN A O 1
ATOM 769 N N . ALA A 1 94 ? -12.530 -4.072 13.236 1.00 89.81 94 ALA A N 1
ATOM 770 C CA . ALA A 1 94 ? -12.996 -5.433 12.985 1.00 89.81 94 ALA A CA 1
ATOM 771 C C . ALA A 1 94 ? -12.602 -6.377 14.133 1.00 89.81 94 ALA A C 1
ATOM 773 O O . ALA A 1 94 ? -13.447 -7.113 14.638 1.00 89.81 94 ALA A O 1
ATOM 774 N N . TYR A 1 95 ? -11.362 -6.277 14.619 1.00 90.94 95 TYR A N 1
ATOM 775 C CA . TYR A 1 95 ? -10.883 -7.054 15.760 1.00 90.94 95 TYR A CA 1
ATOM 776 C C . TYR A 1 95 ? -11.653 -6.746 17.055 1.00 90.94 95 TYR A C 1
ATOM 778 O O . TYR A 1 95 ? -12.051 -7.664 17.769 1.00 90.94 95 TYR A O 1
ATOM 786 N N . ILE A 1 96 ? -11.954 -5.469 17.332 1.00 89.06 96 ILE A N 1
ATOM 787 C CA . ILE A 1 96 ? -12.803 -5.064 18.471 1.00 89.06 96 ILE A CA 1
ATOM 788 C C . ILE A 1 96 ? -14.175 -5.730 18.393 1.00 89.06 96 ILE A C 1
ATOM 790 O O . ILE A 1 96 ? -14.636 -6.311 19.374 1.00 89.06 96 ILE A O 1
ATOM 794 N N . LYS A 1 97 ? -14.820 -5.665 17.224 1.00 91.19 97 LYS A N 1
ATOM 795 C CA . LYS A 1 97 ? -16.147 -6.252 17.007 1.00 91.19 97 LYS A CA 1
ATOM 796 C C . LYS A 1 97 ? -16.126 -7.770 17.154 1.00 91.19 97 LYS A C 1
ATOM 798 O O . LYS A 1 97 ? -17.014 -8.331 17.789 1.00 91.19 97 LYS A O 1
ATOM 803 N N . GLN A 1 98 ? -15.088 -8.423 16.637 1.00 92.25 98 GLN A N 1
ATOM 804 C CA . GLN A 1 98 ? -14.894 -9.859 16.799 1.00 92.25 98 GLN A CA 1
ATOM 805 C C . GLN A 1 98 ? -14.763 -10.239 18.280 1.00 92.25 98 GLN A C 1
ATOM 807 O O . GLN A 1 98 ? -15.469 -11.132 18.742 1.00 92.25 98 GLN A O 1
ATOM 812 N N . LEU A 1 99 ? -13.930 -9.541 19.054 1.00 90.38 99 LEU A N 1
ATOM 813 C CA . LEU A 1 99 ? -13.785 -9.817 20.486 1.00 90.38 99 LEU A CA 1
ATOM 814 C C . LEU A 1 99 ? -15.080 -9.562 21.268 1.00 90.38 99 LEU A C 1
ATOM 816 O O . LEU A 1 99 ? -15.433 -10.357 22.139 1.00 90.38 99 LEU A O 1
ATOM 820 N N . ALA A 1 100 ? -15.811 -8.497 20.936 1.00 91.38 100 ALA A N 1
ATOM 821 C CA . ALA A 1 100 ? -17.110 -8.218 21.543 1.00 91.38 100 ALA A CA 1
ATOM 822 C C . ALA A 1 100 ? -18.133 -9.324 21.233 1.00 91.38 100 ALA A C 1
ATOM 824 O O . ALA A 1 100 ? -18.847 -9.762 22.131 1.00 91.38 100 ALA A O 1
ATOM 825 N N . SER A 1 101 ? -18.148 -9.847 20.000 1.00 91.56 101 SER A N 1
ATOM 826 C CA . SER A 1 101 ? -19.013 -10.976 19.620 1.00 91.56 101 SER A CA 1
ATOM 827 C C . SER A 1 101 ? -18.686 -12.275 20.368 1.00 91.56 101 SER A C 1
ATOM 829 O O . SER A 1 101 ? -19.557 -13.115 20.557 1.00 91.56 101 SER A O 1
ATOM 831 N N . MET A 1 102 ? -17.450 -12.416 20.857 1.00 91.19 102 MET A N 1
ATOM 832 C CA . MET A 1 102 ? -17.013 -13.524 21.715 1.00 91.19 102 MET A CA 1
ATOM 833 C C . MET A 1 102 ? -17.332 -13.293 23.204 1.00 91.19 102 MET A C 1
ATOM 835 O O . MET A 1 102 ? -16.884 -14.065 24.049 1.00 91.19 102 MET A O 1
ATOM 839 N N . GLY A 1 103 ? -18.056 -12.223 23.549 1.00 91.19 103 GLY A N 1
ATOM 840 C CA . GLY A 1 103 ? -18.436 -11.896 24.925 1.00 91.19 103 GLY A CA 1
ATOM 841 C C . GLY A 1 103 ? -17.314 -11.286 25.769 1.00 91.19 103 GLY A C 1
ATOM 842 O O . GLY A 1 103 ? -17.431 -11.241 26.991 1.00 91.19 103 GLY A O 1
ATOM 843 N N . CYS A 1 104 ? -16.218 -10.822 25.155 1.00 88.75 104 CYS A N 1
ATOM 844 C CA . CYS A 1 104 ? -15.152 -10.146 25.896 1.00 88.75 104 CYS A CA 1
ATOM 845 C C . CYS A 1 104 ? -15.621 -8.771 26.391 1.00 88.75 104 CYS A C 1
ATOM 847 O O . CYS A 1 104 ? -16.212 -7.996 25.636 1.00 88.75 104 CYS A O 1
ATOM 849 N N . ASP A 1 105 ? -15.297 -8.436 27.641 1.00 86.62 105 ASP A N 1
ATOM 850 C CA . ASP A 1 105 ? -15.573 -7.111 28.187 1.00 86.62 105 ASP A CA 1
ATOM 851 C C . ASP A 1 105 ? -14.613 -6.042 27.616 1.00 86.62 105 ASP A C 1
ATOM 853 O O . ASP A 1 105 ? -13.560 -6.333 27.036 1.00 86.62 105 ASP A O 1
ATOM 857 N N . ALA A 1 106 ? -14.958 -4.764 27.788 1.00 83.19 106 ALA A N 1
ATOM 858 C CA . ALA A 1 106 ? -14.169 -3.658 27.243 1.00 83.19 106 ALA A CA 1
ATOM 859 C C . ALA A 1 106 ? -12.735 -3.583 27.810 1.00 83.19 106 ALA A C 1
ATOM 861 O O . ALA A 1 106 ? -11.842 -3.048 27.150 1.00 83.19 106 ALA A O 1
ATOM 862 N N . LYS A 1 107 ? -12.491 -4.113 29.018 1.00 84.69 107 LYS A N 1
ATOM 863 C CA . LYS A 1 107 ? -11.164 -4.121 29.649 1.00 84.69 107 LYS A CA 1
ATOM 864 C C . LYS A 1 107 ? -10.275 -5.181 28.998 1.00 84.69 107 LYS A C 1
ATOM 866 O O . LYS A 1 107 ? -9.136 -4.883 28.645 1.00 84.69 107 LYS A O 1
ATOM 871 N N . THR A 1 108 ? -10.801 -6.384 28.794 1.00 85.75 108 THR A N 1
ATOM 872 C CA . THR A 1 108 ? -10.137 -7.474 28.079 1.00 85.75 108 THR A CA 1
ATOM 873 C C . THR A 1 108 ? -9.874 -7.095 26.626 1.00 85.75 108 THR A C 1
ATOM 875 O O . THR A 1 108 ? -8.791 -7.380 26.118 1.00 85.75 108 THR A O 1
ATOM 878 N N . ILE A 1 109 ? -10.809 -6.405 25.964 1.00 86.06 109 ILE A N 1
ATOM 879 C CA . ILE A 1 109 ? -10.607 -5.910 24.595 1.00 86.06 109 ILE A CA 1
ATOM 880 C C . ILE A 1 109 ? -9.447 -4.912 24.535 1.00 86.06 109 ILE A C 1
ATOM 882 O O . ILE A 1 109 ? -8.569 -5.064 23.690 1.00 86.06 109 ILE A O 1
ATOM 886 N N . ALA A 1 110 ? -9.400 -3.928 25.439 1.00 82.50 110 ALA A N 1
ATOM 887 C CA . ALA A 1 110 ? -8.313 -2.948 25.479 1.00 82.50 110 ALA A CA 1
ATOM 888 C C . ALA A 1 110 ? -6.938 -3.607 25.688 1.00 82.50 110 ALA A C 1
ATOM 890 O O . ALA A 1 110 ? -5.987 -3.262 24.992 1.00 82.50 110 ALA A O 1
ATOM 891 N N . LEU A 1 111 ? -6.855 -4.604 26.576 1.00 84.62 111 LEU A N 1
ATOM 892 C CA . LEU A 1 111 ? -5.623 -5.365 26.805 1.00 84.62 111 LEU A CA 1
ATOM 893 C C . LEU A 1 111 ? -5.180 -6.138 25.550 1.00 84.62 111 LEU A C 1
ATOM 895 O O . LEU A 1 111 ? -4.008 -6.124 25.187 1.00 84.62 111 LEU A O 1
ATOM 899 N N . ARG A 1 112 ? -6.118 -6.796 24.856 1.00 83.69 112 ARG A N 1
ATOM 900 C CA . ARG A 1 112 ? -5.810 -7.556 23.631 1.00 83.69 112 ARG A CA 1
ATOM 901 C C . ARG A 1 112 ? -5.414 -6.659 22.460 1.00 83.69 112 ARG A C 1
ATOM 903 O O . ARG A 1 112 ? -4.612 -7.073 21.627 1.00 83.69 112 ARG A O 1
ATOM 910 N N . LEU A 1 113 ? -5.959 -5.446 22.388 1.00 85.19 113 LEU A N 1
ATOM 911 C CA . LEU A 1 113 ? -5.585 -4.464 21.369 1.00 85.19 113 LEU A CA 1
ATOM 912 C C . LEU A 1 113 ? -4.136 -4.008 21.502 1.00 85.19 113 LEU A C 1
ATOM 914 O O . LEU A 1 113 ? -3.449 -3.911 20.488 1.00 85.19 113 LEU A O 1
ATOM 918 N N . GLU A 1 114 ? -3.680 -3.766 22.730 1.00 82.88 114 GLU A N 1
ATOM 919 C CA . GLU A 1 114 ? -2.296 -3.377 22.994 1.00 82.88 114 GLU A CA 1
ATOM 920 C C . GLU A 1 114 ? -1.328 -4.459 22.500 1.00 82.88 114 GLU A C 1
ATOM 922 O O . GLU A 1 114 ? -0.370 -4.154 21.803 1.00 82.88 114 GLU A O 1
ATOM 927 N N . TRP A 1 115 ? -1.628 -5.738 22.737 1.00 78.06 115 TRP A N 1
ATOM 928 C CA . TRP A 1 115 ? -0.779 -6.833 22.254 1.00 78.06 115 TRP A CA 1
ATOM 929 C C . TRP A 1 115 ? -0.824 -7.043 20.738 1.00 78.06 115 TRP A C 1
ATOM 931 O O . TRP A 1 115 ? 0.196 -7.366 20.136 1.00 78.06 115 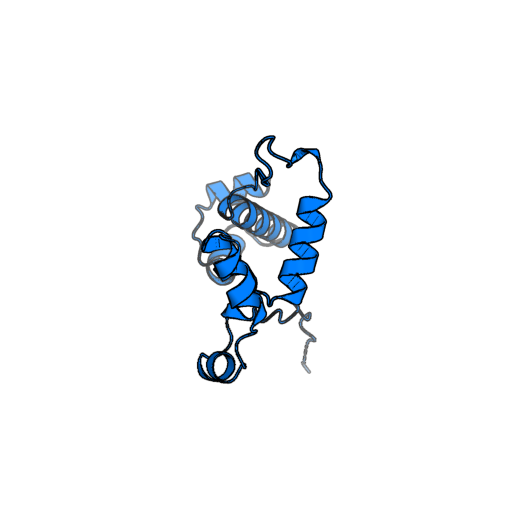TRP A O 1
ATOM 941 N N . ALA A 1 116 ? -1.992 -6.897 20.112 1.00 79.06 116 ALA A N 1
ATOM 942 C CA . ALA A 1 116 ? -2.159 -7.204 18.691 1.00 79.06 116 ALA A CA 1
ATOM 943 C C . ALA A 1 116 ? -1.748 -6.052 17.758 1.00 79.06 116 ALA A C 1
ATOM 945 O O . ALA A 1 116 ? -1.322 -6.299 16.630 1.00 79.06 116 ALA A O 1
ATOM 946 N N . PHE A 1 117 ? -1.896 -4.801 18.202 1.00 80.75 117 PHE A N 1
ATOM 947 C CA . PHE A 1 117 ? -1.703 -3.615 17.361 1.00 80.75 117 PHE A CA 1
ATOM 948 C C . PHE A 1 117 ? -0.705 -2.601 17.930 1.00 80.75 117 PHE A C 1
ATOM 950 O O . PHE A 1 117 ? -0.423 -1.627 17.232 1.00 80.75 117 PHE A O 1
ATOM 957 N N . ASP A 1 118 ? -0.191 -2.801 19.151 1.00 78.12 118 ASP A N 1
ATOM 958 C CA . ASP A 1 118 ? 0.631 -1.815 19.877 1.00 78.12 118 ASP A CA 1
ATOM 959 C C . ASP A 1 118 ? -0.059 -0.434 19.959 1.00 78.12 118 ASP A C 1
ATOM 961 O O . ASP A 1 118 ? 0.558 0.629 19.937 1.00 78.12 118 ASP A O 1
ATOM 965 N N . GLU A 1 119 ? -1.398 -0.440 19.996 1.00 73.44 119 GLU A N 1
ATOM 966 C CA . GLU A 1 119 ? -2.239 0.756 20.064 1.00 73.44 119 GLU A CA 1
ATOM 967 C C . GLU A 1 119 ? -3.041 0.756 21.370 1.00 73.44 119 GLU A C 1
ATOM 969 O O . GLU A 1 119 ? -3.804 -0.172 21.651 1.00 73.44 119 GLU A O 1
ATOM 974 N N . ARG A 1 120 ? -2.934 1.846 22.141 1.00 75.75 120 ARG A N 1
ATOM 975 C CA . ARG A 1 120 ? -3.787 2.095 23.311 1.00 75.75 120 ARG A CA 1
ATOM 976 C C . ARG A 1 120 ? -5.011 2.904 22.907 1.00 75.75 120 ARG A C 1
ATOM 978 O O . ARG A 1 120 ? -4.893 4.008 22.378 1.00 75.75 120 ARG A O 1
ATOM 985 N N . LEU A 1 121 ? -6.192 2.360 23.180 1.00 75.19 121 LEU A N 1
ATOM 986 C CA . LEU A 1 121 ? -7.456 3.069 23.021 1.00 75.19 121 LEU A CA 1
ATOM 987 C C . LEU A 1 121 ? -8.131 3.286 24.367 1.00 75.19 121 LEU A C 1
ATOM 989 O O . LEU A 1 121 ? -8.242 2.369 25.179 1.00 75.19 121 LEU A O 1
ATOM 993 N N . GLU A 1 122 ? -8.671 4.488 24.542 1.00 77.44 122 GLU A N 1
ATOM 994 C CA . GLU A 1 122 ? -9.565 4.794 25.651 1.00 77.44 122 GLU A CA 1
ATOM 995 C C . GLU A 1 122 ? -10.794 3.878 25.636 1.00 77.44 122 GLU A C 1
ATOM 997 O O . GLU A 1 122 ? -11.382 3.600 24.584 1.00 77.44 122 GLU A O 1
ATOM 1002 N N . LYS A 1 123 ? -11.236 3.445 26.822 1.00 75.19 123 LYS A N 1
ATOM 1003 C CA . LYS A 1 123 ? -12.378 2.522 26.966 1.00 75.19 123 LYS A CA 1
ATOM 1004 C C . LYS A 1 123 ? -13.651 3.068 26.316 1.00 75.19 123 LYS A C 1
ATOM 1006 O O . LYS A 1 123 ? -14.397 2.319 25.690 1.00 75.19 123 LYS A O 1
ATOM 1011 N N . SER A 1 124 ? -13.878 4.377 26.418 1.00 79.06 124 SER A N 1
ATOM 1012 C CA . SER A 1 124 ? -15.009 5.066 25.784 1.00 79.06 124 SER A CA 1
ATOM 1013 C C 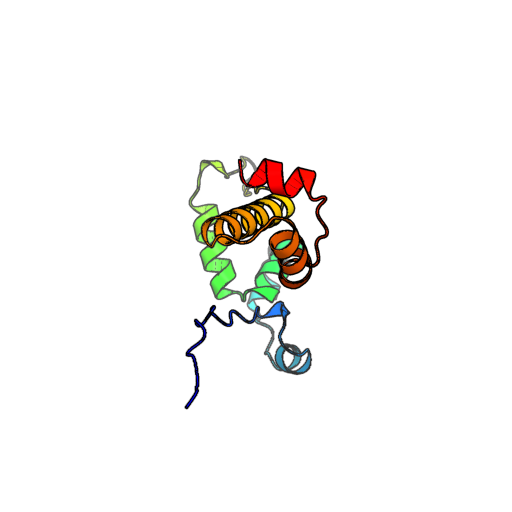. SER A 1 124 ? -15.010 4.890 24.263 1.00 79.06 124 SER A C 1
ATOM 1015 O O . SER A 1 124 ? -16.064 4.684 23.660 1.00 79.06 124 SER A O 1
ATOM 1017 N N . ARG A 1 125 ? -13.826 4.894 23.639 1.00 79.88 125 ARG A N 1
ATOM 1018 C CA . ARG A 1 125 ? -13.670 4.693 22.200 1.00 79.88 125 ARG A CA 1
ATOM 1019 C C . ARG A 1 125 ? -13.934 3.248 21.793 1.00 79.88 125 ARG A C 1
ATOM 1021 O O . ARG A 1 125 ? -14.541 3.029 20.751 1.00 79.88 125 ARG A O 1
ATOM 1028 N N . VAL A 1 126 ? -13.533 2.280 22.617 1.00 78.88 126 VAL A N 1
ATOM 1029 C CA . VAL A 1 126 ? -13.856 0.858 22.406 1.00 78.88 126 VAL A CA 1
ATOM 1030 C C . VAL A 1 126 ? -15.371 0.649 22.436 1.00 78.88 126 VAL A C 1
ATOM 1032 O O . VAL A 1 126 ? -15.923 0.077 21.502 1.00 78.88 126 VAL A O 1
ATOM 1035 N N . VAL A 1 127 ? -16.059 1.197 23.441 1.00 81.31 127 VAL 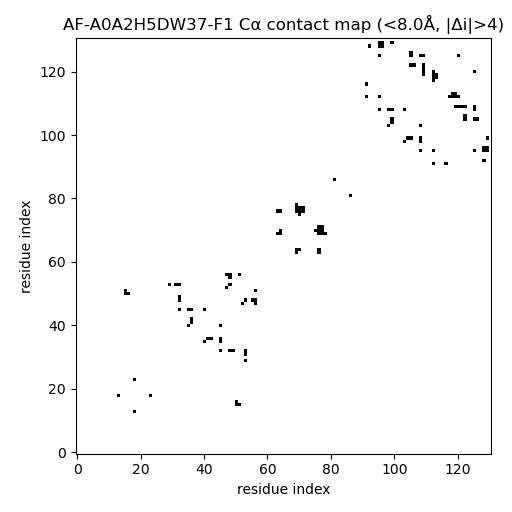A N 1
ATOM 1036 C CA . VAL A 1 127 ? -17.526 1.105 23.554 1.00 81.31 127 VAL A CA 1
ATOM 1037 C C . VAL A 1 127 ? -18.230 1.736 22.348 1.00 81.31 127 VAL A C 1
ATOM 1039 O O . VAL A 1 127 ? -19.193 1.168 21.844 1.00 81.31 127 VAL A O 1
ATOM 1042 N N . GLN A 1 128 ? -17.741 2.871 21.840 1.00 84.88 128 GLN A N 1
ATOM 1043 C CA . GLN A 1 128 ? -18.281 3.491 20.622 1.00 84.88 128 GLN A CA 1
ATOM 1044 C C . GLN A 1 128 ? -18.127 2.628 19.363 1.00 84.88 128 GLN A C 1
ATOM 1046 O O . GLN A 1 128 ? -18.924 2.777 18.450 1.00 84.88 128 GLN A O 1
ATOM 1051 N N . ILE A 1 129 ? -17.095 1.783 19.284 1.00 82.38 129 ILE A N 1
ATOM 1052 C CA . ILE A 1 129 ? -16.833 0.925 18.115 1.00 82.38 129 ILE A CA 1
ATOM 1053 C C . ILE A 1 129 ? -17.656 -0.373 18.170 1.00 82.38 129 ILE A C 1
ATOM 1055 O O . ILE A 1 129 ? -17.915 -0.972 17.124 1.00 82.38 129 ILE A O 1
ATOM 1059 N N . ILE A 1 130 ? -18.023 -0.818 19.377 1.00 84.69 130 ILE A N 1
ATOM 1060 C CA . ILE A 1 130 ? -18.874 -1.997 19.602 1.00 84.69 130 ILE A CA 1
ATOM 1061 C C . ILE A 1 130 ? -20.338 -1.702 19.256 1.00 84.69 130 ILE A C 1
ATOM 1063 O O . ILE A 1 130 ? -21.008 -2.589 18.731 1.00 84.69 130 ILE A O 1
ATOM 1067 N N . LYS A 1 131 ? -20.815 -0.489 19.566 1.00 73.31 131 LYS A N 1
ATOM 1068 C CA . LYS A 1 131 ? -22.139 -0.005 19.150 1.00 73.31 131 LYS A CA 1
ATOM 1069 C C . LYS A 1 131 ? -22.257 0.042 17.627 1.00 73.31 131 LYS A C 1
ATOM 1071 O O . LYS A 1 131 ? -23.363 -0.276 17.147 1.00 73.31 131 LYS A O 1
#

Foldseek 3Di:
DDDDDDDDDPPPPVQLVNDDVVVLVPDPQDCVLVVCVVVPNDPVLSVVCSRRPVVVSVVVVVVQVVPCVQQDPVGDGNDDDDPVVVVLVVVLLVQLLVCVVVVDDLVRSQVVCCVPPVDGDDSVVSVVSND

Secondary structure (DSSP, 8-state):
---------------GGGS-HHHHHTS---THHHHHHHTT--HHHHHHHHHH-HHHHHHHHHHHHT-GGGEETTTEE---PPPHHHHHHHHHHHHHHHHHHTT--HHHHHHHHHHHHS----HHHHHHHH-

Solvent-accessible surface area (backbone atoms only — not comparable to full-atom values): 8239 Å² total; per-residue (Å²): 139,86,86,83,83,84,75,80,83,72,74,8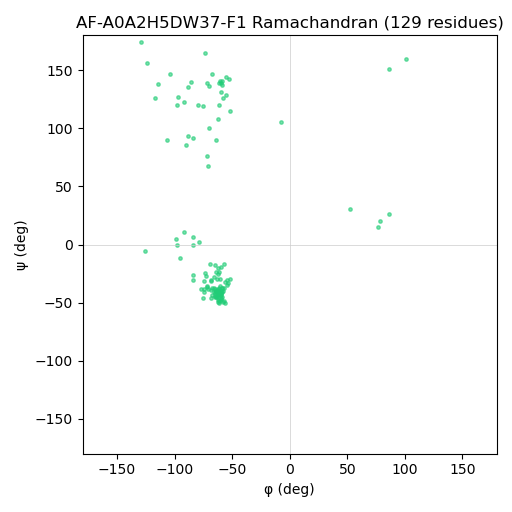3,76,71,51,68,81,73,54,58,68,68,71,60,67,71,47,80,76,64,69,67,62,54,51,42,53,75,74,65,52,56,67,71,59,56,50,49,27,66,54,65,32,60,70,57,38,52,55,51,49,52,59,58,67,67,40,66,91,26,58,38,97,86,78,48,79,59,77,88,72,80,57,68,67,58,55,53,51,50,54,51,49,52,49,53,40,52,43,45,75,70,70,48,51,70,66,59,47,43,56,52,37,34,75,75,66,76,43,89,66,59,62,72,59,53,54,62,64,65,106

Sequence (131 aa):
MAGPGRGGGYLDVYPVSKLPDEAKRNRVRDPRLDELRAMGMHHCWQKVATEIGMDAFLVMWRILDAEEQWHHSKGGLEITLRRYRSYRMFQRNAYIKQLASMGCDAKTIALRLEWAFDERLEKSRVVQIIK

pLDDT: mean 79.81, std 18.06, range [35.0, 97.69]

Radius of gyration: 21.0 Å; Cα contacts (8 Å, |Δi|>4): 71; chains: 1; bounding box: 44×48×52 Å

Nearest PDB structures (foldseek):
  6yov-assembly1_K  TM=5.782E-01  e=3.950E+00  Aequorea victoria
  7u0i-assembly1_M  TM=5.735E-01  e=9.295E+00  Escherichia coli K-12